Protein AF-A0A951DXD4-F1 (afdb_monomer)

pLDDT: mean 92.07, std 8.07, range [51.06, 98.62]

Foldseek 3Di:
DQCCVVVPDPDVVVLVVPAEEQECQCVVVVPPCSVVVSVVVVVCCCVPVVHHHYHPPPDDPVVVVVVVVVVVVLVPDDPVVQCVFPQDPLRAGKDDAQNDFDDPDPNDHGPGGDRDIDGDDDPDDDCPDPSNVD

Structure (mmCIF, N/CA/C/O backbone):
data_AF-A0A951DXD4-F1
#
_entry.id   AF-A0A951DXD4-F1
#
loop_
_atom_site.group_PDB
_atom_site.id
_atom_site.type_symbol
_atom_site.label_atom_id
_atom_site.label_alt_id
_atom_site.label_comp_id
_atom_site.label_asym_id
_atom_site.label_entity_id
_atom_site.label_seq_id
_atom_site.pdbx_PDB_ins_code
_atom_site.Cartn_x
_atom_site.Cartn_y
_atom_site.Cartn_z
_atom_site.occupancy
_atom_site.B_iso_or_equiv
_atom_site.auth_seq_id
_atom_site.auth_comp_id
_atom_site.auth_asym_id
_atom_site.auth_atom_id
_atom_site.pdbx_PDB_model_num
ATOM 1 N N . MET A 1 1 ? 7.142 29.774 8.915 1.00 51.06 1 MET A N 1
ATOM 2 C CA . MET A 1 1 ? 6.702 29.831 7.505 1.00 51.06 1 MET A CA 1
ATOM 3 C C . MET A 1 1 ? 6.194 28.445 7.141 1.00 51.06 1 MET A C 1
ATOM 5 O O . MET A 1 1 ? 6.900 27.490 7.434 1.00 51.06 1 MET A O 1
ATOM 9 N N . ASN A 1 2 ? 4.960 28.299 6.652 1.00 70.75 2 ASN A N 1
ATOM 10 C CA . ASN A 1 2 ? 4.394 26.980 6.352 1.00 70.75 2 ASN A CA 1
ATOM 11 C C . ASN A 1 2 ? 4.992 26.473 5.030 1.00 70.75 2 ASN A C 1
ATOM 13 O O . ASN A 1 2 ? 4.621 26.979 3.973 1.00 70.75 2 ASN A O 1
ATOM 17 N N . LEU A 1 3 ? 5.929 25.520 5.102 1.00 65.88 3 LEU A N 1
ATOM 18 C CA . LEU A 1 3 ? 6.625 24.955 3.939 1.00 65.88 3 LEU A CA 1
ATOM 19 C C . LEU A 1 3 ? 5.633 24.515 2.850 1.00 65.88 3 LEU A C 1
ATOM 21 O O . LEU A 1 3 ? 5.848 24.796 1.683 1.00 65.88 3 LEU A O 1
ATOM 25 N N . PHE A 1 4 ? 4.488 23.943 3.234 1.00 68.00 4 PHE A N 1
ATOM 26 C CA . PHE A 1 4 ? 3.458 23.485 2.297 1.00 68.00 4 PHE A CA 1
ATOM 27 C C . PHE A 1 4 ? 2.689 24.610 1.597 1.00 68.00 4 PHE A C 1
ATOM 29 O O . PHE A 1 4 ? 2.081 24.371 0.563 1.00 68.00 4 PHE A O 1
ATOM 36 N N . GLN A 1 5 ? 2.681 25.829 2.143 1.00 68.75 5 GLN A N 1
ATOM 37 C CA . GLN A 1 5 ? 2.093 26.985 1.456 1.00 68.75 5 GLN A CA 1
ATOM 38 C C . GLN A 1 5 ? 3.095 27.652 0.510 1.00 68.75 5 GLN A C 1
ATOM 40 O O . GLN A 1 5 ? 2.688 28.178 -0.520 1.00 68.75 5 GLN A O 1
ATOM 45 N N . ALA A 1 6 ? 4.386 27.641 0.855 1.00 74.94 6 ALA A N 1
ATOM 46 C CA . ALA A 1 6 ? 5.439 28.223 0.022 1.00 74.94 6 ALA A CA 1
ATOM 47 C C . ALA A 1 6 ? 5.835 27.295 -1.143 1.00 74.94 6 ALA A C 1
ATOM 49 O O . ALA A 1 6 ? 5.897 27.740 -2.287 1.00 74.94 6 ALA A O 1
ATOM 50 N N . GLU A 1 7 ? 6.008 26.007 -0.840 1.00 77.69 7 GLU A N 1
ATOM 51 C CA . GLU A 1 7 ? 6.483 24.942 -1.739 1.00 77.69 7 GLU A CA 1
ATOM 52 C C . GLU A 1 7 ? 5.363 23.977 -2.158 1.00 77.69 7 GLU A C 1
ATOM 54 O O . GLU A 1 7 ? 5.613 22.920 -2.734 1.00 77.69 7 GLU A O 1
ATOM 59 N N . GLY A 1 8 ? 4.110 24.302 -1.829 1.00 78.06 8 GLY A N 1
ATOM 60 C CA . GLY A 1 8 ? 2.963 23.504 -2.247 1.00 78.06 8 GLY A CA 1
ATOM 61 C C . GLY A 1 8 ? 2.879 23.409 -3.767 1.00 78.06 8 GLY A C 1
ATOM 62 O O . GLY A 1 8 ? 3.176 24.372 -4.478 1.00 78.06 8 GLY A O 1
ATOM 63 N N . VAL A 1 9 ? 2.436 22.254 -4.262 1.00 83.25 9 VAL A N 1
ATOM 64 C CA . VAL A 1 9 ? 2.186 22.036 -5.689 1.00 83.25 9 VAL A CA 1
ATOM 65 C C . VAL A 1 9 ? 1.177 23.075 -6.184 1.00 83.25 9 VAL A C 1
ATOM 67 O O . VAL A 1 9 ? 0.040 23.127 -5.714 1.00 83.25 9 VAL A O 1
ATOM 70 N N . LYS A 1 10 ? 1.613 23.935 -7.109 1.00 86.00 10 LYS A N 1
ATOM 71 C CA . LYS A 1 10 ? 0.780 25.000 -7.700 1.00 86.00 10 LYS A CA 1
ATOM 72 C C . LYS A 1 10 ? 0.002 24.514 -8.916 1.00 86.00 10 LYS A C 1
ATOM 74 O O . LYS A 1 10 ? -1.095 24.996 -9.171 1.00 86.00 10 LYS A O 1
ATOM 79 N N . ASP A 1 11 ? 0.579 23.556 -9.631 1.00 92.06 11 ASP A N 1
ATOM 80 C CA . ASP A 1 11 ? -0.007 22.904 -10.791 1.00 92.06 11 ASP A CA 1
ATOM 81 C C . ASP A 1 11 ? -0.024 21.394 -10.541 1.00 92.06 11 ASP A C 1
ATOM 83 O O . ASP A 1 11 ? 0.996 20.708 -10.636 1.00 92.06 11 ASP A O 1
ATOM 87 N N . TYR A 1 12 ? -1.191 20.896 -10.137 1.00 89.75 12 TYR A N 1
ATOM 88 C CA . TYR A 1 12 ? -1.379 19.485 -9.815 1.00 89.75 12 TYR A CA 1
ATOM 89 C C . TYR A 1 12 ? -1.338 18.592 -11.051 1.00 89.75 12 TYR A C 1
ATOM 91 O O . TYR A 1 12 ? -0.934 17.439 -10.933 1.00 89.75 12 TYR A O 1
ATOM 99 N N . GLU A 1 13 ? -1.729 19.101 -12.220 1.00 91.50 13 GLU A N 1
ATOM 100 C CA . GLU A 1 13 ? -1.722 18.325 -13.458 1.00 91.50 13 GLU A CA 1
ATOM 101 C C . GLU A 1 13 ? -0.283 18.121 -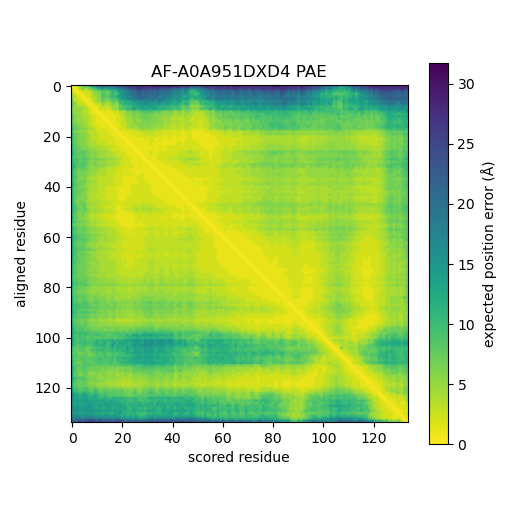13.932 1.00 91.50 13 GLU A C 1
ATOM 103 O O . GLU A 1 13 ? 0.138 16.986 -14.156 1.00 91.50 13 GLU A O 1
ATOM 108 N N . ALA A 1 14 ? 0.509 19.197 -13.961 1.00 90.25 14 ALA A N 1
ATOM 109 C CA . ALA A 1 14 ? 1.927 19.116 -14.292 1.00 90.25 14 ALA A CA 1
ATOM 110 C C . ALA A 1 14 ? 2.716 18.264 -13.285 1.00 90.25 14 ALA A C 1
ATOM 112 O O . ALA A 1 14 ? 3.656 17.572 -13.674 1.00 90.25 14 ALA A O 1
ATOM 113 N N . ALA A 1 15 ? 2.349 18.290 -12.000 1.00 88.12 15 ALA A N 1
ATOM 114 C CA . ALA A 1 15 ? 2.964 17.428 -10.992 1.00 88.12 15 ALA A CA 1
ATOM 115 C C . ALA A 1 15 ? 2.561 15.956 -11.164 1.00 88.12 15 ALA A C 1
ATOM 117 O O . ALA A 1 15 ? 3.416 15.077 -11.111 1.00 88.12 15 ALA A O 1
ATOM 118 N N . ALA A 1 16 ? 1.279 15.670 -11.409 1.00 88.00 16 ALA A N 1
ATOM 119 C CA . ALA A 1 16 ? 0.807 14.307 -11.642 1.00 88.00 16 ALA A CA 1
ATOM 120 C C . ALA A 1 16 ? 1.419 13.699 -12.913 1.00 88.00 16 ALA A C 1
ATOM 122 O O . ALA A 1 16 ? 1.776 12.524 -12.911 1.00 88.00 16 ALA A O 1
ATOM 123 N N . ALA A 1 17 ? 1.613 14.505 -13.962 1.00 91.19 17 ALA A N 1
ATOM 124 C CA . ALA A 1 17 ? 2.261 14.088 -15.204 1.00 91.19 17 ALA A CA 1
ATOM 125 C C . ALA A 1 17 ? 3.734 13.671 -15.026 1.00 91.19 17 ALA A C 1
ATOM 127 O O . ALA A 1 17 ? 4.279 12.988 -15.891 1.00 91.19 17 ALA A O 1
ATOM 128 N N . GLN A 1 18 ? 4.379 14.052 -13.917 1.00 90.81 18 GLN A N 1
ATOM 129 C CA . GLN A 1 18 ? 5.742 13.620 -13.588 1.00 90.81 18 GLN A CA 1
ATOM 130 C C . GLN A 1 18 ? 5.793 12.246 -12.913 1.00 90.81 18 GLN A C 1
ATOM 132 O O . GLN A 1 18 ? 6.879 11.688 -12.791 1.00 90.81 18 GLN A O 1
ATOM 137 N N . ILE A 1 19 ? 4.659 11.689 -12.469 1.00 95.12 19 ILE A N 1
ATOM 138 C CA . ILE A 1 19 ? 4.624 10.375 -11.820 1.00 95.12 19 ILE A CA 1
ATOM 139 C C . ILE A 1 19 ? 4.611 9.294 -12.909 1.00 95.12 19 ILE A C 1
ATOM 141 O O . ILE A 1 19 ? 3.606 9.147 -13.609 1.00 95.12 19 ILE A O 1
ATOM 145 N N . PRO A 1 20 ? 5.691 8.510 -13.069 1.00 96.19 20 PRO A N 1
ATOM 146 C CA . PRO A 1 20 ? 5.774 7.544 -14.150 1.00 96.19 20 PRO A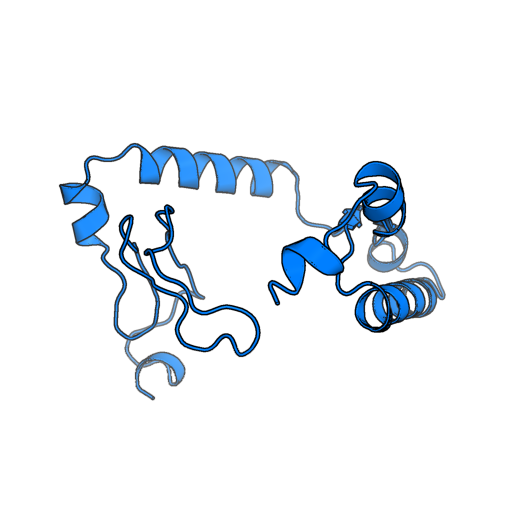 CA 1
ATOM 147 C C . PRO A 1 20 ? 4.811 6.374 -13.929 1.00 96.19 20 PRO A C 1
ATOM 149 O O . PRO A 1 20 ? 4.614 5.896 -12.809 1.00 96.19 20 PRO A O 1
ATOM 152 N N . VAL A 1 21 ? 4.256 5.872 -15.032 1.00 97.31 21 VAL A N 1
ATOM 153 C CA . VAL A 1 21 ? 3.603 4.561 -15.090 1.00 97.31 21 VAL A CA 1
ATOM 154 C C . VAL A 1 21 ? 4.633 3.563 -15.607 1.00 97.31 21 VAL A C 1
ATOM 156 O O . VAL A 1 21 ? 5.124 3.696 -16.726 1.00 97.31 21 VAL A O 1
ATOM 159 N N . ILE A 1 22 ? 4.981 2.575 -14.789 1.00 97.88 22 ILE A N 1
ATOM 160 C CA . ILE A 1 22 ? 6.000 1.572 -15.097 1.00 97.88 22 ILE A CA 1
ATOM 161 C C . ILE A 1 22 ? 5.307 0.266 -15.467 1.00 97.88 22 ILE A C 1
ATOM 163 O O . ILE A 1 22 ? 4.600 -0.319 -14.648 1.00 97.88 22 ILE A O 1
ATOM 167 N N . ASP A 1 23 ? 5.529 -0.201 -16.693 1.00 97.88 23 ASP A N 1
ATOM 168 C CA . ASP A 1 23 ? 5.031 -1.489 -17.168 1.00 97.88 23 ASP A CA 1
ATOM 169 C C . ASP A 1 23 ? 5.986 -2.626 -16.770 1.00 97.88 23 ASP A C 1
ATOM 171 O O . ASP A 1 23 ? 7.140 -2.688 -17.203 1.00 97.88 23 ASP A O 1
ATOM 175 N N . PHE A 1 24 ? 5.497 -3.537 -15.930 1.00 97.88 24 PHE A N 1
ATOM 176 C CA . PHE A 1 24 ? 6.220 -4.730 -15.490 1.00 97.88 24 PHE A CA 1
ATOM 177 C C . PHE A 1 24 ? 5.934 -5.963 -16.358 1.00 97.88 24 PHE A C 1
ATOM 179 O O . PHE A 1 24 ? 6.580 -6.998 -16.177 1.00 97.88 24 PHE A O 1
ATOM 186 N N . GLY A 1 25 ? 5.010 -5.870 -17.316 1.00 97.81 25 GLY A N 1
ATOM 187 C CA . GLY A 1 25 ? 4.594 -6.971 -18.184 1.00 97.81 25 GLY A CA 1
ATOM 188 C C . GLY A 1 25 ? 5.766 -7.663 -18.889 1.00 97.81 25 GLY A C 1
ATOM 189 O O . GLY A 1 25 ? 5.892 -8.883 -18.761 1.00 97.81 25 GLY A O 1
ATOM 190 N N . PRO A 1 26 ? 6.681 -6.926 -19.551 1.00 98.06 26 PRO A N 1
ATOM 191 C CA . PRO A 1 26 ? 7.863 -7.515 -20.186 1.00 98.06 26 PRO A CA 1
ATOM 192 C C . PRO A 1 26 ? 8.772 -8.297 -19.223 1.00 98.06 26 PRO A C 1
ATOM 194 O O . PRO A 1 26 ? 9.323 -9.333 -19.600 1.00 98.06 26 PRO A O 1
ATOM 197 N N . CYS A 1 27 ? 8.897 -7.854 -17.965 1.00 96.31 27 CYS A N 1
ATOM 198 C CA . CYS A 1 27 ? 9.66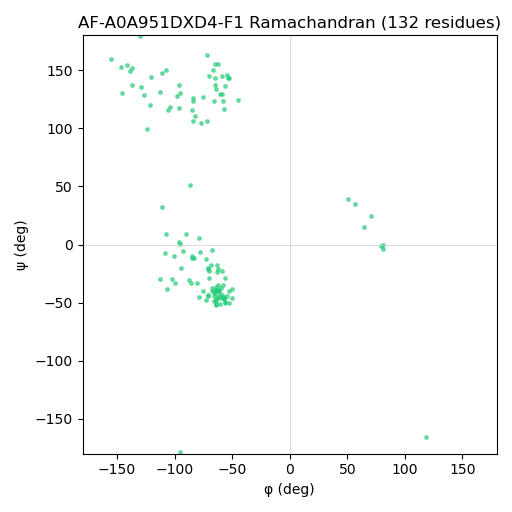4 -8.570 -16.940 1.00 96.31 27 CYS A CA 1
ATOM 199 C C . CYS A 1 27 ? 9.018 -9.915 -16.607 1.00 96.31 27 CYS A C 1
ATOM 201 O O . CYS A 1 27 ? 9.694 -10.942 -16.607 1.00 96.31 27 CYS A O 1
ATOM 203 N N . PHE A 1 28 ? 7.707 -9.917 -16.356 1.00 95.25 28 PHE A N 1
ATOM 204 C CA . PHE A 1 28 ? 6.964 -11.137 -16.037 1.00 95.25 28 PHE A CA 1
ATOM 205 C C . PHE A 1 28 ? 6.816 -12.081 -17.238 1.00 95.25 28 PHE A C 1
ATOM 207 O O . PHE A 1 28 ? 6.681 -13.287 -17.049 1.00 95.25 28 PHE A O 1
ATOM 214 N N . ALA A 1 29 ? 6.915 -11.561 -18.464 1.00 96.69 29 ALA A N 1
ATOM 215 C CA . ALA A 1 29 ? 6.994 -12.354 -19.690 1.00 96.69 29 ALA A CA 1
ATOM 216 C C . ALA A 1 29 ? 8.393 -12.952 -19.954 1.00 96.69 29 ALA A C 1
ATOM 218 O O . ALA A 1 29 ? 8.555 -13.731 -20.893 1.00 96.69 29 ALA A O 1
ATOM 219 N N . GLY A 1 30 ? 9.408 -12.603 -19.152 1.00 96.62 30 GLY A N 1
ATOM 220 C CA . GLY A 1 30 ? 10.778 -13.092 -19.321 1.00 96.62 30 GLY A CA 1
ATOM 221 C C . GLY A 1 30 ? 11.495 -12.522 -20.549 1.00 96.62 30 GLY A C 1
ATOM 222 O O . GLY A 1 30 ? 12.412 -13.156 -21.076 1.00 96.62 30 GLY A O 1
ATOM 223 N N . GLU A 1 31 ? 11.090 -11.346 -21.035 1.00 98.38 31 GLU A N 1
ATOM 224 C CA . GLU A 1 31 ? 11.732 -10.717 -22.187 1.00 98.38 31 GLU A CA 1
ATOM 225 C C . GLU A 1 31 ? 13.195 -10.358 -21.867 1.00 98.38 31 GLU A C 1
ATOM 227 O O . GLU A 1 31 ? 13.520 -9.772 -20.829 1.00 98.38 31 GLU A O 1
ATOM 232 N N . ARG A 1 32 ? 14.108 -10.693 -22.785 1.00 98.25 32 ARG A N 1
ATOM 233 C CA . ARG A 1 32 ? 15.541 -10.440 -22.609 1.00 98.25 32 ARG A CA 1
ATOM 234 C C . ARG A 1 32 ? 15.813 -8.946 -22.395 1.00 98.25 32 ARG A C 1
ATOM 236 O O . ARG A 1 32 ? 15.503 -8.108 -23.240 1.00 98.25 32 ARG A O 1
ATOM 243 N N . GLY A 1 33 ? 16.470 -8.626 -21.284 1.00 97.88 33 GLY A N 1
ATOM 244 C CA . GLY A 1 33 ? 16.840 -7.255 -20.938 1.00 97.88 33 GLY A CA 1
ATOM 245 C C . GLY A 1 33 ? 15.700 -6.416 -20.350 1.00 97.88 33 GLY A C 1
ATOM 246 O O . GLY A 1 33 ? 15.918 -5.239 -20.071 1.00 97.88 33 GLY A O 1
ATOM 247 N N . ALA A 1 34 ? 14.480 -6.955 -20.215 1.00 97.81 34 ALA A N 1
ATOM 248 C CA . ALA A 1 34 ? 13.357 -6.200 -19.662 1.00 97.81 34 ALA A CA 1
ATOM 249 C C . ALA A 1 34 ? 13.559 -5.883 -18.180 1.00 97.81 34 ALA A C 1
ATOM 251 O O . ALA A 1 34 ? 13.310 -4.753 -17.767 1.00 97.81 34 ALA A O 1
ATOM 252 N N . LEU A 1 35 ? 14.086 -6.841 -17.411 1.00 97.44 35 LEU A N 1
ATOM 253 C CA . LEU A 1 35 ? 14.362 -6.658 -15.989 1.00 97.44 35 LEU A CA 1
ATOM 254 C C . LEU A 1 35 ? 15.281 -5.456 -15.745 1.00 97.44 35 LEU A C 1
ATOM 256 O O . LEU A 1 35 ? 14.957 -4.594 -14.935 1.00 97.44 35 LEU A O 1
ATOM 260 N N . GLU A 1 36 ? 16.395 -5.367 -16.468 1.00 98.25 36 GLU A N 1
ATOM 261 C CA . GLU A 1 36 ? 17.375 -4.294 -16.317 1.00 98.25 36 GLU A CA 1
ATOM 262 C C . GLU A 1 36 ? 16.795 -2.933 -16.719 1.00 98.25 36 GLU A C 1
ATOM 264 O O . GLU A 1 36 ? 17.014 -1.941 -16.022 1.00 98.25 36 GLU A O 1
ATOM 269 N N . ARG A 1 37 ? 16.016 -2.877 -17.809 1.00 97.81 37 ARG A N 1
ATOM 270 C CA . ARG A 1 37 ? 15.349 -1.639 -18.247 1.00 97.81 37 ARG A CA 1
ATOM 271 C C . ARG A 1 37 ? 14.319 -1.164 -17.225 1.00 97.81 37 ARG A C 1
ATOM 273 O O . ARG A 1 37 ? 14.371 -0.009 -16.808 1.00 97.81 37 ARG A O 1
ATOM 280 N N . THR A 1 38 ? 13.416 -2.043 -16.792 1.00 97.94 38 THR A N 1
ATOM 281 C CA . THR A 1 38 ? 12.373 -1.709 -15.813 1.00 97.94 38 THR A CA 1
ATOM 282 C C . THR A 1 38 ? 12.977 -1.350 -14.458 1.00 97.94 38 THR A C 1
ATOM 284 O O . THR A 1 38 ? 12.532 -0.388 -13.839 1.00 97.94 38 THR A O 1
ATOM 287 N N . ALA A 1 39 ? 14.035 -2.042 -14.021 1.00 97.44 39 ALA A N 1
ATOM 288 C CA . ALA A 1 39 ? 14.765 -1.687 -12.805 1.00 97.44 39 ALA A CA 1
ATOM 289 C C . ALA A 1 39 ? 15.412 -0.295 -12.902 1.00 97.44 39 ALA A C 1
ATOM 291 O O . ALA A 1 39 ? 15.365 0.461 -11.934 1.00 97.44 39 ALA A O 1
ATOM 292 N N . GLY A 1 40 ? 15.968 0.070 -14.063 1.00 98.12 40 GLY A N 1
ATOM 293 C CA . GLY A 1 40 ? 16.508 1.409 -14.308 1.00 98.12 40 GLY A CA 1
ATOM 294 C C . GLY A 1 40 ? 15.452 2.508 -14.168 1.00 98.12 40 GLY A C 1
ATOM 295 O O . GLY A 1 40 ? 15.687 3.493 -13.472 1.00 98.12 40 GLY A O 1
ATOM 296 N N . ILE A 1 41 ? 14.270 2.304 -14.757 1.00 96.94 41 ILE A N 1
ATOM 297 C CA . ILE A 1 41 ? 13.142 3.246 -14.658 1.00 96.94 41 ILE A CA 1
ATOM 298 C C . ILE A 1 41 ? 12.620 3.322 -13.216 1.00 96.94 41 ILE A C 1
ATOM 300 O O . ILE A 1 41 ? 12.388 4.411 -12.699 1.00 96.94 41 ILE A O 1
ATOM 304 N N . ALA A 1 42 ? 12.465 2.181 -12.540 1.00 97.31 42 ALA A N 1
ATOM 305 C CA . ALA A 1 42 ? 12.008 2.142 -11.153 1.00 97.31 42 ALA A CA 1
ATOM 306 C C . ALA A 1 42 ? 12.992 2.839 -10.205 1.00 97.31 42 ALA A C 1
ATOM 308 O O . ALA A 1 42 ? 12.572 3.554 -9.298 1.00 97.31 42 ALA A O 1
ATOM 309 N N . ARG A 1 43 ? 14.302 2.674 -10.431 1.00 98.00 43 ARG A N 1
ATOM 310 C CA . ARG A 1 43 ? 15.343 3.385 -9.684 1.00 98.00 43 ARG A CA 1
ATOM 311 C C . ARG A 1 43 ? 15.216 4.895 -9.864 1.00 98.00 43 ARG A C 1
ATOM 313 O O . ARG A 1 43 ? 15.181 5.603 -8.865 1.00 98.00 43 ARG A O 1
ATOM 320 N N . ASP A 1 44 ? 15.131 5.366 -11.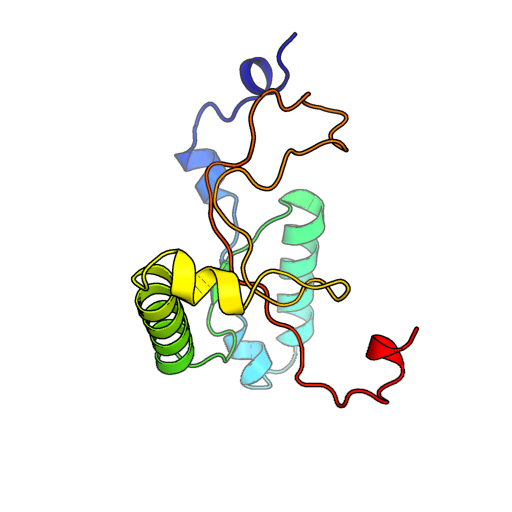106 1.00 97.50 44 ASP A N 1
ATOM 321 C CA . 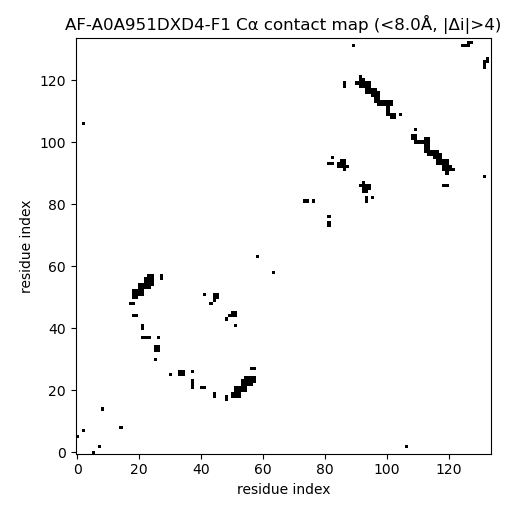ASP A 1 44 ? 14.982 6.792 -11.421 1.00 97.50 44 ASP A CA 1
ATOM 322 C C . ASP A 1 44 ? 13.735 7.389 -10.747 1.00 97.50 44 ASP A C 1
ATOM 324 O O . ASP A 1 44 ? 13.827 8.386 -10.029 1.00 97.50 44 ASP A O 1
ATOM 328 N N . ALA A 1 45 ? 12.595 6.696 -10.850 1.00 96.75 45 ALA A N 1
ATOM 329 C CA . ALA A 1 45 ? 11.357 7.089 -10.186 1.00 96.75 45 ALA A CA 1
ATOM 330 C C . ALA A 1 45 ? 11.521 7.183 -8.660 1.00 96.75 45 ALA A C 1
ATOM 332 O O . ALA A 1 45 ? 11.105 8.168 -8.057 1.00 96.75 45 ALA A O 1
ATOM 333 N N . CYS A 1 46 ? 12.151 6.195 -8.021 1.00 96.50 46 CYS A N 1
ATOM 334 C CA . CYS A 1 46 ? 12.376 6.196 -6.574 1.00 96.50 46 CYS A CA 1
ATOM 335 C C . CYS A 1 46 ? 13.360 7.282 -6.109 1.00 96.50 46 CYS A C 1
ATOM 337 O O . CYS A 1 46 ? 13.164 7.848 -5.035 1.00 96.50 46 CYS A O 1
ATOM 339 N N . GLU A 1 47 ? 14.411 7.569 -6.880 1.00 96.81 47 GLU A N 1
ATOM 340 C CA . GLU A 1 47 ? 15.453 8.536 -6.506 1.00 96.81 47 GLU A CA 1
ATOM 341 C C . GLU A 1 47 ? 15.041 9.990 -6.760 1.00 96.81 47 GLU A C 1
ATOM 343 O O . GLU A 1 47 ? 15.447 10.878 -6.009 1.00 96.81 47 GLU A O 1
ATOM 348 N N . HIS A 1 48 ? 14.246 10.239 -7.803 1.00 94.62 48 HIS A N 1
ATOM 349 C CA . HIS A 1 48 ? 13.956 11.597 -8.266 1.00 94.62 48 HIS A CA 1
ATOM 350 C C . HIS A 1 48 ? 12.501 12.028 -8.069 1.00 94.62 48 HIS A C 1
ATOM 352 O O . HIS A 1 48 ? 12.256 13.212 -7.847 1.00 94.62 48 HIS A O 1
ATOM 358 N N . VAL A 1 49 ? 11.544 11.096 -8.107 1.00 93.38 49 VAL A N 1
ATOM 359 C CA . VAL A 1 49 ? 10.106 11.396 -7.959 1.00 93.38 49 VAL A CA 1
ATOM 360 C C . VAL A 1 49 ? 9.573 10.946 -6.594 1.00 93.38 49 VAL A C 1
ATOM 362 O O . VAL A 1 49 ? 8.754 11.627 -5.982 1.00 93.38 49 VAL A O 1
ATOM 365 N N . GLY A 1 50 ? 10.033 9.795 -6.100 1.00 92.69 50 GLY A N 1
ATOM 366 C CA . GLY A 1 50 ? 9.573 9.147 -4.869 1.00 92.69 50 GLY A CA 1
ATOM 367 C C . GLY A 1 50 ? 8.282 8.330 -5.017 1.00 92.69 50 GLY A C 1
ATOM 368 O O . GLY A 1 50 ? 7.867 7.683 -4.057 1.00 92.69 50 GLY A O 1
ATOM 369 N N . PHE A 1 51 ? 7.654 8.333 -6.199 1.00 94.44 51 PHE A N 1
ATOM 370 C CA . PHE A 1 51 ? 6.398 7.633 -6.489 1.00 94.44 51 PHE A CA 1
ATOM 371 C C . PHE A 1 51 ? 6.361 7.126 -7.936 1.00 94.44 51 PHE A C 1
ATOM 373 O O . PHE A 1 51 ? 6.963 7.724 -8.824 1.00 94.44 51 PHE A O 1
ATOM 380 N N . PHE A 1 52 ? 5.604 6.053 -8.178 1.00 97.00 52 PHE A N 1
ATOM 381 C CA . PHE A 1 52 ? 5.249 5.557 -9.511 1.00 97.00 52 PHE A CA 1
ATOM 382 C C . PHE A 1 52 ? 3.939 4.756 -9.456 1.00 97.00 52 PHE A C 1
ATOM 384 O O . PHE A 1 52 ? 3.554 4.253 -8.399 1.00 97.00 52 PHE A O 1
ATOM 391 N N . TYR A 1 53 ? 3.277 4.599 -10.602 1.00 96.88 53 TYR A N 1
ATOM 392 C CA . TYR A 1 53 ? 2.206 3.618 -10.792 1.00 96.88 53 TYR A CA 1
ATOM 393 C C . TYR A 1 53 ? 2.777 2.358 -11.438 1.00 96.88 53 TYR A C 1
ATOM 395 O O . TYR A 1 53 ? 3.566 2.446 -12.375 1.00 96.88 53 TYR A O 1
ATOM 403 N N . ALA A 1 54 ? 2.375 1.183 -10.962 1.00 96.94 54 ALA A N 1
ATOM 404 C CA . ALA A 1 54 ? 2.768 -0.088 -11.559 1.00 96.94 54 ALA A CA 1
ATOM 405 C C . ALA A 1 54 ? 1.658 -0.598 -12.483 1.00 96.94 54 ALA A C 1
ATOM 407 O O . ALA A 1 54 ? 0.510 -0.725 -12.065 1.00 96.94 54 ALA A O 1
ATOM 408 N N . LEU A 1 55 ? 2.011 -0.926 -13.721 1.00 97.38 55 LEU A N 1
ATOM 409 C CA . LEU A 1 55 ? 1.142 -1.557 -14.709 1.00 97.38 55 LEU A CA 1
ATOM 410 C C . LEU A 1 55 ? 1.620 -2.992 -14.965 1.00 97.38 55 LEU A C 1
ATOM 412 O O . LEU A 1 55 ? 2.815 -3.272 -14.882 1.00 97.38 55 LEU A O 1
ATOM 416 N N . ASN A 1 56 ? 0.688 -3.906 -15.259 1.00 97.38 56 ASN A N 1
ATOM 417 C CA . ASN A 1 56 ? 0.974 -5.321 -15.544 1.00 97.38 56 ASN A CA 1
ATOM 418 C C . ASN A 1 56 ? 1.865 -5.989 -14.477 1.00 97.38 56 ASN A C 1
ATOM 420 O O . ASN A 1 56 ? 2.743 -6.794 -14.778 1.00 97.38 56 ASN A O 1
ATOM 424 N N . HIS A 1 57 ? 1.629 -5.657 -13.207 1.00 95.94 57 HIS A N 1
ATOM 425 C CA . HIS A 1 57 ? 2.424 -6.118 -12.065 1.00 95.94 57 HIS A CA 1
ATOM 426 C C . HIS A 1 57 ? 2.103 -7.554 -11.606 1.00 95.94 57 HIS A C 1
ATOM 428 O O . HIS A 1 57 ? 2.606 -8.007 -10.580 1.00 95.94 57 HIS A O 1
ATOM 434 N N . GLY A 1 58 ? 1.238 -8.265 -12.333 1.00 95.38 58 GLY A N 1
ATOM 435 C CA . GLY A 1 58 ? 0.933 -9.678 -12.101 1.00 95.38 58 GLY A CA 1
ATOM 436 C C . GLY A 1 58 ? -0.073 -9.976 -10.984 1.00 95.38 58 GLY A C 1
ATOM 437 O O . GLY A 1 58 ? -0.388 -11.145 -10.774 1.00 95.38 58 GLY A O 1
ATOM 438 N N . VAL A 1 59 ? -0.616 -8.971 -10.285 1.00 96.31 59 VAL A N 1
ATOM 439 C CA . VAL A 1 59 ? -1.738 -9.200 -9.354 1.00 96.31 59 VAL A CA 1
ATOM 440 C C . VAL A 1 59 ? -3.044 -9.179 -10.156 1.00 96.31 59 VAL A C 1
ATOM 442 O O . VAL A 1 59 ? -3.312 -8.179 -10.818 1.00 96.31 59 VAL A O 1
ATOM 445 N N . PRO A 1 60 ? -3.863 -10.243 -10.107 1.00 96.81 60 PRO A N 1
ATOM 446 C CA . PRO A 1 60 ? -5.130 -10.285 -10.835 1.00 96.81 60 PRO A CA 1
ATOM 447 C C . PRO A 1 60 ? -6.142 -9.242 -10.337 1.00 96.81 60 PRO A C 1
ATOM 449 O O . PRO A 1 60 ? -6.273 -9.039 -9.127 1.00 96.81 60 PRO A O 1
ATOM 452 N N . GLU A 1 61 ? -6.919 -8.655 -11.251 1.00 96.25 61 GLU A N 1
ATOM 453 C CA . GLU A 1 61 ? -7.945 -7.640 -10.946 1.00 96.25 61 GLU A CA 1
ATOM 454 C C . GLU A 1 61 ? -8.954 -8.137 -9.897 1.00 96.25 61 GLU A C 1
ATOM 456 O O . GLU A 1 61 ? -9.221 -7.472 -8.900 1.00 96.25 61 GLU A O 1
ATOM 461 N N . GLU A 1 62 ? -9.418 -9.380 -10.033 1.00 98.19 62 GLU A N 1
ATOM 462 C CA . GLU A 1 62 ? -10.331 -10.038 -9.088 1.00 98.19 62 GLU A CA 1
ATOM 463 C C . GLU A 1 62 ? -9.806 -10.074 -7.637 1.00 98.19 62 GLU A C 1
ATOM 465 O O . GLU A 1 62 ? -10.585 -10.063 -6.678 1.00 98.19 62 GLU A O 1
ATOM 470 N N . ARG A 1 63 ? -8.478 -10.096 -7.439 1.00 97.94 63 ARG A N 1
ATOM 471 C CA . ARG A 1 63 ? -7.860 -10.038 -6.106 1.00 97.94 63 ARG A CA 1
ATOM 472 C C . ARG A 1 63 ? -7.925 -8.630 -5.535 1.00 97.94 63 ARG A C 1
ATOM 474 O O . ARG A 1 63 ? -8.214 -8.483 -4.346 1.00 97.94 63 ARG A O 1
ATOM 481 N N . ILE A 1 64 ? -7.698 -7.619 -6.370 1.00 97.31 64 ILE A N 1
ATOM 482 C CA . ILE A 1 64 ? -7.812 -6.206 -6.001 1.00 97.31 64 ILE A CA 1
ATOM 483 C C . ILE A 1 64 ? -9.268 -5.899 -5.632 1.00 97.31 64 ILE A C 1
ATOM 485 O O . ILE A 1 64 ? -9.546 -5.437 -4.521 1.00 97.31 64 ILE A O 1
ATOM 489 N N . GLU A 1 65 ? -10.215 -6.249 -6.502 1.00 98.31 65 GLU A N 1
ATOM 490 C CA . GLU A 1 65 ? -11.649 -6.075 -6.261 1.00 98.31 65 GLU A CA 1
ATOM 491 C C . GLU A 1 65 ? -12.112 -6.801 -4.993 1.00 98.31 65 GLU A C 1
ATOM 493 O O . GLU A 1 65 ? -12.833 -6.229 -4.166 1.00 98.31 65 GLU A O 1
ATOM 498 N N . GLY A 1 66 ? -11.659 -8.044 -4.800 1.00 98.56 66 GLY A N 1
ATOM 499 C CA . GLY A 1 66 ? -11.951 -8.844 -3.615 1.00 98.56 66 GLY A CA 1
ATOM 500 C C . GLY A 1 66 ? -11.459 -8.192 -2.320 1.00 98.56 66 GLY A C 1
ATOM 501 O O . GLY A 1 66 ? -12.208 -8.154 -1.336 1.00 98.56 66 GLY A O 1
ATOM 502 N N . ALA A 1 67 ? -10.247 -7.629 -2.320 1.00 97.50 67 ALA A N 1
ATOM 503 C CA . ALA A 1 67 ? -9.684 -6.916 -1.174 1.00 97.50 67 ALA A CA 1
ATOM 504 C C . ALA A 1 67 ? -10.495 -5.654 -0.835 1.00 97.50 67 ALA A C 1
ATOM 506 O O . ALA A 1 67 ? -10.891 -5.460 0.319 1.00 97.50 67 ALA A O 1
ATOM 507 N N . PHE A 1 68 ? -10.840 -4.840 -1.837 1.00 98.25 68 PHE A N 1
ATOM 508 C CA . PHE A 1 68 ? -11.699 -3.669 -1.642 1.00 98.25 68 PHE A CA 1
ATOM 509 C C . PHE A 1 68 ? -13.104 -4.049 -1.155 1.00 98.25 68 PHE A C 1
ATOM 511 O O . PHE A 1 68 ? -13.666 -3.380 -0.284 1.00 98.25 68 PHE A O 1
ATOM 518 N N . ALA A 1 69 ? -13.683 -5.133 -1.676 1.00 98.62 69 ALA A N 1
ATOM 519 C CA . ALA A 1 69 ? -14.980 -5.623 -1.225 1.00 98.62 69 ALA A CA 1
ATOM 520 C C . ALA A 1 69 ? -14.930 -6.105 0.233 1.00 98.62 69 ALA A C 1
ATOM 522 O O . ALA A 1 69 ? -15.843 -5.809 1.004 1.00 98.62 69 ALA A O 1
ATOM 523 N N . ALA A 1 70 ? -13.869 -6.813 0.630 1.00 98.06 70 ALA A N 1
ATOM 524 C CA . ALA A 1 70 ? -13.659 -7.243 2.011 1.00 98.06 70 ALA A CA 1
ATOM 525 C C . ALA A 1 70 ? -13.495 -6.052 2.965 1.00 98.06 70 ALA A C 1
ATOM 527 O O . ALA A 1 70 ? -14.169 -6.012 3.994 1.00 98.06 70 ALA A O 1
ATOM 528 N N . SER A 1 71 ? -12.689 -5.056 2.584 1.00 97.88 71 SER A N 1
ATOM 529 C CA . SER A 1 71 ? -12.524 -3.807 3.335 1.00 97.88 71 SER A CA 1
ATOM 530 C C . SER A 1 71 ? -13.869 -3.101 3.548 1.00 97.88 71 SER A C 1
ATOM 532 O O . SER A 1 71 ? -14.248 -2.832 4.689 1.00 97.88 71 SER A O 1
ATOM 534 N N . ARG A 1 72 ? -14.663 -2.904 2.482 1.00 98.38 72 ARG A N 1
ATOM 535 C CA . ARG A 1 72 ? -16.006 -2.301 2.584 1.00 98.38 72 ARG A CA 1
ATOM 536 C C . ARG A 1 72 ? -16.925 -3.072 3.530 1.00 98.38 72 ARG A C 1
ATOM 538 O O . ARG A 1 72 ? -17.583 -2.457 4.365 1.00 98.38 72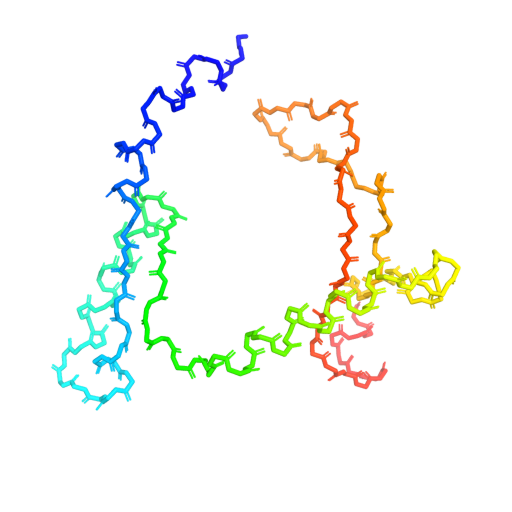 ARG A O 1
ATOM 545 N N . ARG A 1 73 ? -16.967 -4.407 3.421 1.00 98.50 73 ARG A N 1
ATOM 546 C CA . ARG A 1 73 ? -17.791 -5.249 4.305 1.00 98.50 73 ARG A CA 1
ATOM 547 C C . ARG A 1 73 ? -17.379 -5.111 5.766 1.00 98.50 73 ARG A C 1
ATOM 549 O O . ARG A 1 73 ? -18.249 -4.977 6.617 1.00 98.50 73 ARG A O 1
ATOM 556 N N . PHE A 1 74 ? -16.078 -5.131 6.051 1.00 98.31 74 PHE A N 1
ATOM 557 C CA . PHE A 1 74 ? -15.572 -4.989 7.411 1.00 98.31 74 PHE A CA 1
ATOM 558 C C . PHE A 1 74 ? -15.910 -3.615 8.000 1.00 98.31 74 PHE A C 1
ATOM 560 O O . PHE A 1 74 ? -16.460 -3.533 9.095 1.00 98.31 74 PHE A O 1
ATOM 567 N N . HIS A 1 75 ? -15.643 -2.528 7.271 1.00 97.88 75 HIS A N 1
ATOM 568 C CA . HIS A 1 75 ? -15.863 -1.178 7.796 1.00 97.88 75 HIS A CA 1
ATOM 569 C C . HIS A 1 75 ? -17.347 -0.808 7.942 1.00 97.88 75 HIS A C 1
ATOM 571 O O . HIS A 1 75 ? -17.668 0.043 8.774 1.00 97.88 75 HIS A O 1
ATOM 577 N N . ALA A 1 76 ? -18.243 -1.497 7.224 1.00 98.25 76 ALA A N 1
ATOM 578 C CA . ALA A 1 76 ? -19.693 -1.401 7.400 1.00 98.25 76 ALA A CA 1
ATOM 579 C C . ALA A 1 76 ? -20.216 -2.070 8.689 1.00 98.25 76 ALA A C 1
ATOM 581 O O . ALA A 1 76 ? -21.373 -1.858 9.054 1.00 98.25 76 ALA A O 1
ATOM 582 N N . LEU A 1 77 ? -19.399 -2.870 9.388 1.00 98.50 77 LEU A N 1
ATOM 583 C CA . LEU A 1 77 ? -19.793 -3.474 10.660 1.00 98.50 77 LEU A CA 1
ATOM 584 C C . LEU A 1 77 ? -19.982 -2.406 11.755 1.00 98.50 77 LEU A C 1
ATOM 586 O O . LEU A 1 77 ? -19.267 -1.394 11.773 1.00 98.50 77 LEU A O 1
ATOM 590 N N . PRO A 1 78 ? -20.882 -2.643 12.732 1.00 98.31 78 PRO A N 1
ATOM 591 C CA . PRO A 1 78 ? -20.996 -1.795 13.912 1.00 98.31 78 PRO A CA 1
ATOM 592 C C . PRO A 1 78 ? -19.655 -1.655 14.636 1.00 98.31 78 PRO A C 1
ATOM 594 O O . PRO A 1 78 ? -18.875 -2.605 14.717 1.00 98.31 78 PRO A O 1
ATOM 597 N N . LEU A 1 79 ? -19.404 -0.486 15.232 1.00 97.19 79 LEU A N 1
ATOM 598 C CA . LEU A 1 79 ? -18.138 -0.205 15.916 1.00 97.19 79 LEU A CA 1
ATOM 599 C C . LEU A 1 79 ? -17.780 -1.270 16.967 1.00 97.19 79 LEU A C 1
ATOM 601 O O . LEU A 1 79 ? -16.622 -1.664 17.053 1.00 97.19 79 LEU A O 1
ATOM 605 N N . GLY A 1 80 ? -18.766 -1.762 17.724 1.00 98.06 80 GLY A N 1
ATOM 606 C CA . GLY A 1 80 ? -18.553 -2.812 18.722 1.00 98.06 80 GLY A CA 1
ATOM 607 C C . GLY A 1 80 ? -17.996 -4.109 18.129 1.00 98.06 80 GLY A C 1
ATOM 608 O O . GLY A 1 80 ? -17.125 -4.718 18.738 1.00 98.06 80 GLY A O 1
ATOM 609 N N . GLU A 1 81 ? -18.425 -4.491 16.923 1.00 98.44 81 GLU A N 1
ATOM 610 C CA . GLU A 1 81 ? -17.902 -5.670 16.223 1.00 98.44 81 GLU A CA 1
ATOM 611 C C . GLU A 1 81 ? -16.472 -5.436 15.735 1.00 98.44 81 GLU A C 1
ATOM 613 O O . GLU A 1 81 ? -15.604 -6.278 15.951 1.00 98.44 81 GLU A O 1
ATOM 618 N N . LYS A 1 82 ? -16.188 -4.258 15.162 1.00 98.06 82 LYS A N 1
ATOM 619 C CA . LYS A 1 82 ? -14.828 -3.898 14.723 1.00 98.06 82 LYS A CA 1
ATOM 620 C C . LYS A 1 82 ? -13.842 -3.871 15.897 1.00 98.06 82 LYS A C 1
ATOM 622 O O . LYS A 1 82 ? -12.714 -4.343 15.774 1.00 98.06 82 LYS A O 1
ATOM 627 N N . LEU A 1 83 ? -14.278 -3.378 17.059 1.00 97.62 83 LEU A N 1
ATOM 628 C CA . LEU A 1 83 ? -13.464 -3.296 18.277 1.00 97.62 83 LEU A CA 1
ATOM 629 C C . LEU A 1 83 ? -13.126 -4.655 18.905 1.00 97.62 83 LEU A C 1
ATOM 631 O O . LEU A 1 83 ? -12.159 -4.719 19.662 1.00 97.62 83 LEU A O 1
ATOM 635 N N . LYS A 1 84 ? -13.841 -5.740 18.575 1.00 97.75 84 LYS A N 1
ATOM 636 C CA . LYS A 1 84 ? -13.435 -7.101 18.984 1.00 97.75 84 LYS A CA 1
ATOM 637 C C . LYS A 1 84 ? -12.093 -7.513 18.383 1.00 97.75 84 LYS A C 1
ATOM 639 O O . LYS A 1 84 ? -11.417 -8.370 18.935 1.00 97.75 84 LYS A O 1
ATOM 644 N N . LEU A 1 85 ? -11.714 -6.889 17.270 1.00 96.56 85 LEU A N 1
ATOM 645 C CA . LEU A 1 85 ? -10.463 -7.121 16.560 1.00 96.56 85 LEU A CA 1
ATOM 646 C C . LEU A 1 85 ? -9.530 -5.914 16.680 1.00 96.56 85 LEU A C 1
ATOM 648 O O . LEU A 1 85 ? -8.829 -5.604 15.726 1.00 96.56 85 LEU A O 1
ATOM 652 N N . LYS A 1 86 ? -9.560 -5.179 17.801 1.00 96.69 86 LYS A N 1
ATOM 653 C CA . LYS A 1 86 ? -8.715 -3.994 18.015 1.00 96.69 86 LYS A CA 1
ATOM 654 C C . LYS A 1 86 ? -7.232 -4.323 17.795 1.00 96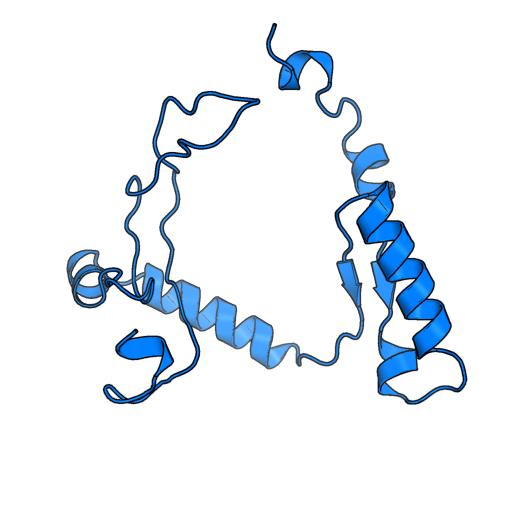.69 86 LYS A C 1
ATOM 656 O O . LYS A 1 86 ? -6.782 -5.399 18.170 1.00 96.69 86 LYS A O 1
ATOM 661 N N . LEU A 1 87 ? -6.506 -3.363 17.217 1.00 95.31 87 LEU A N 1
ATOM 662 C CA . LEU A 1 87 ? -5.063 -3.424 16.993 1.00 95.31 87 LEU A CA 1
ATOM 663 C C . LEU A 1 87 ? -4.329 -3.938 18.243 1.00 95.31 87 LEU A C 1
ATOM 665 O O . LEU A 1 87 ? -4.495 -3.371 19.328 1.00 95.31 87 LEU A O 1
ATOM 669 N N . ASN A 1 88 ? -3.551 -5.003 18.072 1.00 90.94 88 ASN A N 1
ATOM 670 C CA . ASN A 1 88 ? -2.759 -5.631 19.126 1.00 90.94 88 ASN A CA 1
ATOM 671 C C . ASN A 1 88 ? -1.305 -5.114 19.145 1.00 90.94 88 ASN A C 1
ATOM 673 O O . ASN A 1 88 ? -0.918 -4.259 18.346 1.00 90.94 88 ASN A O 1
ATOM 677 N N . GLU A 1 89 ? -0.492 -5.645 20.057 1.00 88.81 89 GLU A N 1
ATOM 678 C CA . GLU A 1 89 ? 0.936 -5.339 20.227 1.00 88.81 89 GLU A CA 1
ATOM 679 C C . GLU A 1 89 ? 1.789 -5.623 18.981 1.00 88.81 89 GLU A C 1
ATOM 681 O O . GLU A 1 89 ? 2.818 -4.983 18.780 1.00 88.81 89 GLU A O 1
ATOM 686 N N . ASN A 1 90 ? 1.313 -6.504 18.099 1.00 87.06 90 ASN A N 1
ATOM 687 C CA . ASN A 1 90 ? 1.966 -6.871 16.844 1.00 87.06 90 ASN A CA 1
ATOM 688 C C . ASN A 1 90 ? 1.547 -5.976 15.661 1.00 87.06 90 ASN A C 1
ATOM 690 O O . ASN A 1 90 ? 1.865 -6.280 14.513 1.00 87.06 90 ASN A O 1
ATOM 694 N N . ASN A 1 91 ? 0.818 -4.881 15.916 1.00 90.38 91 ASN A N 1
ATOM 695 C CA . ASN A 1 91 ? 0.222 -4.008 14.899 1.00 90.38 91 ASN A CA 1
ATOM 696 C C . ASN A 1 91 ? -0.719 -4.744 13.928 1.00 90.38 91 ASN A C 1
ATOM 698 O O . ASN A 1 91 ? -0.806 -4.394 12.751 1.00 90.38 91 ASN A O 1
ATOM 702 N N . ILE A 1 92 ? -1.452 -5.746 14.416 1.00 92.69 92 ILE A N 1
ATOM 703 C CA . ILE A 1 92 ? -2.466 -6.478 13.647 1.00 92.69 92 ILE A CA 1
ATOM 704 C C . ILE A 1 92 ? -3.847 -6.164 14.224 1.00 92.69 92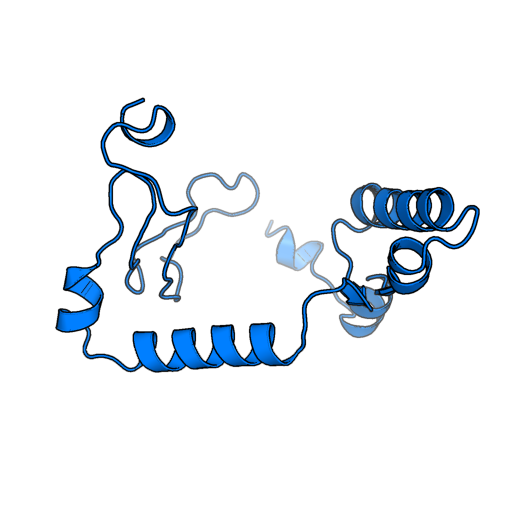 ILE A C 1
ATOM 706 O O . ILE A 1 92 ? -4.050 -6.224 15.435 1.00 92.69 92 ILE A O 1
ATOM 710 N N . GLY A 1 93 ? -4.800 -5.819 13.356 1.00 96.00 93 GLY A N 1
ATOM 711 C CA . GLY A 1 93 ? -6.186 -5.537 13.727 1.00 96.00 93 GLY A CA 1
ATOM 712 C C . GLY A 1 93 ? -6.660 -4.114 13.427 1.00 96.00 93 GLY A C 1
ATOM 713 O O . GLY A 1 93 ? -6.068 -3.355 12.660 1.00 96.00 93 GLY A O 1
ATOM 714 N N . TYR A 1 94 ? -7.795 -3.767 14.017 1.00 98.06 94 TYR A N 1
ATOM 715 C CA . TYR A 1 94 ? -8.572 -2.566 13.768 1.00 98.06 94 TYR A CA 1
ATOM 716 C C . TYR A 1 94 ? -8.074 -1.359 14.570 1.00 98.06 94 TYR A C 1
ATOM 718 O O . TYR A 1 94 ? -8.020 -1.379 15.803 1.00 98.06 94 TYR A O 1
ATOM 726 N N . MET A 1 95 ? -7.802 -0.268 13.860 1.00 97.12 95 MET A N 1
ATOM 727 C CA . MET A 1 95 ? -7.527 1.052 14.411 1.00 97.12 95 MET A CA 1
ATOM 728 C C . MET A 1 95 ? -8.751 1.957 14.191 1.00 97.12 95 MET A C 1
ATOM 730 O O . MET A 1 95 ? -9.093 2.239 13.038 1.00 97.12 95 MET A O 1
ATOM 734 N N . PRO A 1 96 ? -9.422 2.423 15.262 1.00 96.50 96 PRO A N 1
ATOM 735 C CA . PRO A 1 96 ? -10.588 3.281 15.123 1.00 96.50 96 PRO A CA 1
ATOM 736 C C . PRO A 1 96 ? -10.211 4.688 14.657 1.00 96.50 96 PRO A C 1
ATOM 738 O O . PRO A 1 96 ? -9.065 5.126 14.784 1.00 96.50 96 PRO A O 1
ATOM 741 N N . ILE A 1 97 ? -11.213 5.419 14.170 1.00 95.88 97 ILE A N 1
ATOM 742 C CA . ILE A 1 97 ? -11.061 6.835 13.836 1.00 95.88 97 ILE A CA 1
ATOM 743 C C . ILE A 1 97 ? -10.480 7.625 15.014 1.00 95.88 97 ILE A C 1
ATOM 745 O O . ILE A 1 97 ? -10.801 7.359 16.174 1.00 95.88 97 ILE A O 1
ATOM 749 N N . ASN A 1 98 ? -9.634 8.610 14.711 1.00 94.06 98 ASN A N 1
ATOM 750 C CA . ASN A 1 98 ? -8.959 9.466 15.687 1.00 94.06 98 ASN A CA 1
ATOM 751 C C . ASN A 1 98 ? -7.964 8.763 16.625 1.00 94.06 98 ASN A C 1
ATOM 753 O O . ASN A 1 98 ? -7.552 9.356 17.621 1.00 94.06 98 ASN A O 1
ATOM 757 N N . ALA A 1 99 ? -7.545 7.532 16.321 1.00 90.81 99 ALA A N 1
ATOM 758 C CA . ALA A 1 99 ? -6.627 6.781 17.180 1.00 90.81 99 ALA A CA 1
ATOM 759 C C . ALA A 1 99 ? -5.135 7.084 16.957 1.00 90.81 99 ALA A C 1
ATOM 761 O O . ALA A 1 99 ? -4.311 6.643 17.753 1.00 90.81 99 ALA A O 1
ATOM 762 N N . SER A 1 100 ? -4.768 7.817 15.900 1.00 88.56 100 SER A N 1
ATOM 763 C CA . SER A 1 100 ? -3.367 8.098 15.556 1.00 88.56 100 SER A CA 1
ATOM 764 C C . SER A 1 100 ? -3.126 9.589 15.323 1.00 88.56 100 SER A C 1
ATOM 766 O O . SER A 1 100 ? -3.910 10.246 14.640 1.00 88.56 100 SER A O 1
ATOM 768 N N . VAL A 1 101 ? -2.035 10.119 15.882 1.00 89.00 101 VAL A N 1
ATOM 769 C CA . VAL A 1 101 ? -1.536 11.487 15.662 1.00 89.00 101 VAL A CA 1
ATOM 770 C C . VAL A 1 101 ? -0.078 11.385 15.227 1.00 89.00 101 VAL A C 1
ATOM 772 O O . VAL A 1 101 ? 0.727 10.739 15.897 1.00 89.00 101 VAL A O 1
ATOM 775 N N . GLN A 1 102 ? 0.289 12.040 14.125 1.00 82.31 102 GLN A N 1
ATOM 776 C CA . GLN A 1 102 ? 1.668 12.018 13.643 1.00 82.31 102 GLN A CA 1
ATOM 777 C C . GLN A 1 102 ? 2.584 12.849 14.556 1.00 82.31 102 GLN A C 1
ATOM 779 O O . GLN A 1 102 ? 2.553 14.077 14.536 1.00 82.31 102 GLN A O 1
ATOM 784 N N . GLY A 1 103 ? 3.414 12.174 15.354 1.00 83.44 103 GLY A N 1
ATOM 785 C CA . GLY A 1 103 ? 4.337 12.824 16.294 1.00 83.44 103 GLY A CA 1
ATOM 786 C C . GLY A 1 103 ? 5.761 13.047 15.771 1.00 83.44 103 GLY A C 1
ATOM 787 O O . GLY A 1 103 ? 6.469 13.894 16.301 1.00 83.44 103 GLY A O 1
ATOM 788 N N . ALA A 1 104 ? 6.186 12.307 14.742 1.00 85.25 104 ALA A N 1
ATOM 789 C CA . ALA A 1 104 ? 7.591 12.241 14.316 1.00 85.25 104 ALA A CA 1
ATOM 790 C C . ALA A 1 104 ? 7.973 13.208 13.177 1.00 85.25 104 ALA A C 1
ATOM 792 O O . ALA A 1 104 ? 9.111 13.198 12.714 1.00 85.25 104 ALA A O 1
ATOM 793 N N . SER A 1 105 ? 7.037 14.024 12.683 1.00 82.94 105 SER A N 1
ATOM 794 C CA . SER A 1 105 ? 7.310 14.919 11.555 1.00 82.94 105 SER A CA 1
ATOM 795 C C . SER A 1 105 ? 8.148 16.123 11.989 1.00 82.94 105 SER A C 1
ATOM 797 O O . SER A 1 105 ? 7.782 16.858 12.906 1.00 82.94 105 SER A O 1
ATOM 799 N N . THR A 1 106 ? 9.256 16.357 11.286 1.00 84.19 106 THR A N 1
ATOM 800 C CA . THR A 1 106 ? 10.102 17.554 11.433 1.00 84.19 106 THR A CA 1
ATOM 801 C C . THR A 1 106 ? 9.595 18.738 10.604 1.00 84.19 106 THR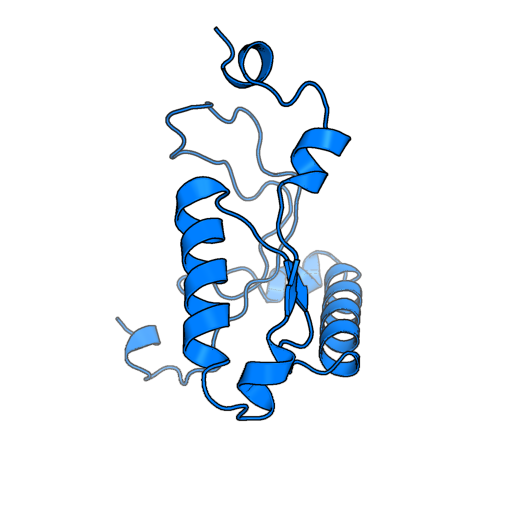 A C 1
ATOM 803 O O . THR A 1 106 ? 10.052 19.863 10.791 1.00 84.19 106 THR A O 1
ATOM 806 N N . VAL A 1 107 ? 8.639 18.496 9.701 1.00 80.31 107 VAL A N 1
ATOM 807 C CA . VAL A 1 107 ? 8.127 19.481 8.735 1.00 80.31 107 VAL A CA 1
ATOM 808 C C . VAL A 1 107 ? 6.800 20.090 9.195 1.00 80.31 107 VAL A C 1
ATOM 810 O O . VAL A 1 107 ? 6.528 21.264 8.944 1.00 80.31 107 VAL A O 1
ATOM 813 N N . HIS A 1 108 ? 5.964 19.316 9.890 1.00 81.50 108 HIS A N 1
ATOM 814 C CA . HIS A 1 108 ? 4.667 19.775 10.380 1.00 81.50 108 HIS A CA 1
ATOM 815 C C . HIS A 1 108 ? 4.305 19.140 11.718 1.00 81.50 108 HIS A C 1
ATOM 817 O O . HIS A 1 108 ? 4.308 17.923 11.866 1.00 81.50 108 HIS A O 1
ATOM 823 N N . LYS A 1 109 ? 3.899 19.974 12.677 1.00 85.94 109 LYS A N 1
ATOM 824 C CA . LYS A 1 109 ? 3.341 19.507 13.944 1.00 85.94 109 LYS A CA 1
ATOM 825 C C . LYS A 1 109 ? 1.852 19.214 13.769 1.00 85.94 109 LYS A C 1
ATOM 827 O O . LYS A 1 109 ? 1.053 20.150 13.710 1.00 85.94 109 LYS A O 1
ATOM 832 N N . ALA A 1 110 ? 1.485 17.934 13.732 1.00 85.25 110 ALA A N 1
ATOM 833 C CA . ALA A 1 110 ? 0.085 17.531 13.688 1.00 85.25 110 ALA A CA 1
ATOM 834 C C . ALA A 1 110 ? -0.655 18.037 14.937 1.00 85.25 110 ALA A C 1
ATOM 836 O O . ALA A 1 110 ? -0.212 17.849 16.070 1.00 85.25 110 ALA A O 1
ATOM 837 N N . THR A 1 111 ? -1.789 18.702 14.725 1.00 88.81 111 THR A N 1
ATOM 838 C CA . THR A 1 111 ? -2.621 19.270 15.804 1.00 88.81 111 THR A CA 1
ATOM 839 C C . THR A 1 111 ? -3.927 18.513 16.013 1.00 88.81 111 THR A C 1
ATOM 841 O O . THR A 1 111 ? -4.662 18.796 16.957 1.00 88.81 111 THR A O 1
ATOM 844 N N . ARG A 1 112 ? -4.231 17.555 15.133 1.00 89.81 112 ARG A N 1
ATOM 845 C CA . ARG A 1 112 ? -5.441 16.735 15.164 1.00 89.81 112 ARG A CA 1
ATOM 846 C C . ARG A 1 112 ? -5.092 15.285 14.824 1.00 89.81 112 ARG A C 1
ATOM 848 O O . ARG A 1 112 ? -4.158 15.072 14.049 1.00 89.81 112 ARG A O 1
ATOM 855 N N . PRO A 1 113 ? -5.833 14.308 15.367 1.00 91.50 113 PRO A N 1
ATOM 856 C CA . PRO A 1 113 ? -5.731 12.922 14.936 1.00 91.50 113 PRO A CA 1
ATOM 857 C C . PRO A 1 113 ? -6.127 12.716 13.473 1.00 91.50 113 PRO A C 1
ATOM 859 O O . PRO A 1 113 ? -6.939 13.466 12.918 1.00 91.50 113 PRO A O 1
ATOM 862 N N . ASN A 1 114 ? -5.594 11.649 12.882 1.00 91.06 114 ASN A N 1
ATOM 863 C CA . ASN A 1 114 ? -5.956 11.188 11.551 1.00 91.06 114 ASN A CA 1
ATOM 864 C C . ASN A 1 114 ? -7.457 10.867 11.494 1.00 91.06 114 ASN A C 1
ATOM 866 O O . ASN A 1 114 ? -7.989 10.126 12.324 1.00 91.06 114 ASN A O 1
ATOM 870 N N . GLN A 1 115 ? -8.128 11.415 10.480 1.00 94.44 115 GLN A N 1
ATOM 871 C CA . GLN A 1 115 ? -9.546 11.172 10.197 1.00 94.44 115 GLN A CA 1
ATOM 872 C C . GLN A 1 115 ? -9.717 9.919 9.328 1.00 94.44 115 GLN A C 1
ATOM 874 O O . GLN A 1 115 ? -10.343 9.961 8.273 1.00 94.44 115 GLN A O 1
ATOM 879 N N . ASN A 1 116 ? -9.106 8.812 9.739 1.00 94.31 116 ASN A N 1
ATOM 880 C CA . ASN A 1 116 ? -9.263 7.518 9.093 1.00 94.31 116 ASN A CA 1
ATOM 881 C C . ASN A 1 116 ? -9.431 6.416 10.135 1.00 94.31 116 ASN A C 1
ATOM 883 O O . ASN A 1 116 ? -8.958 6.521 11.263 1.00 94.31 116 ASN A O 1
ATOM 887 N N . GLU A 1 117 ? -10.127 5.363 9.739 1.00 96.62 117 GLU A N 1
ATOM 888 C CA . GLU A 1 117 ? -10.056 4.065 10.391 1.00 96.62 117 GLU A CA 1
ATOM 889 C C . GLU A 1 117 ? -9.281 3.115 9.473 1.00 96.62 117 GLU A C 1
ATOM 891 O O . GLU A 1 117 ? -9.313 3.272 8.251 1.00 96.62 117 GLU A O 1
ATOM 896 N N . SER A 1 118 ? -8.590 2.137 10.053 1.00 96.62 118 SER A N 1
ATOM 897 C CA . SER A 1 118 ? -7.769 1.190 9.293 1.00 96.62 118 SER A CA 1
ATOM 898 C C . SER A 1 118 ? -7.883 -0.208 9.878 1.00 96.62 118 SER A C 1
ATOM 900 O O . SER A 1 118 ? -8.136 -0.374 11.070 1.00 96.62 118 SER A O 1
ATOM 902 N N . PHE A 1 119 ? -7.647 -1.222 9.052 1.00 97.06 119 PHE A N 1
ATOM 903 C CA . PHE A 1 119 ? -7.425 -2.586 9.511 1.00 97.06 119 PHE A CA 1
ATOM 904 C C . PHE A 1 119 ? -6.058 -3.053 9.021 1.00 97.06 119 PHE A C 1
ATOM 906 O O . PHE A 1 119 ? -5.803 -3.068 7.817 1.00 97.06 119 PHE A O 1
ATOM 913 N N . PHE A 1 120 ? -5.177 -3.399 9.952 1.00 95.44 120 PHE A N 1
ATOM 914 C CA . PHE A 1 120 ? -3.819 -3.832 9.662 1.00 95.44 120 PHE A CA 1
ATOM 915 C C . PHE A 1 120 ? -3.759 -5.356 9.612 1.00 95.44 120 PHE A C 1
ATOM 917 O O . PHE A 1 120 ? -4.250 -6.042 10.511 1.00 95.44 120 PHE A O 1
ATOM 924 N N . LEU A 1 121 ? -3.160 -5.873 8.543 1.00 92.88 121 LEU A N 1
ATOM 925 C CA . LEU A 1 121 ? -2.934 -7.294 8.312 1.00 92.88 121 LEU A CA 1
ATOM 926 C C . LEU A 1 121 ? -1.433 -7.534 8.180 1.00 92.88 121 LEU A C 1
ATOM 928 O O . LEU A 1 121 ? -0.715 -6.719 7.603 1.00 92.88 121 LEU A O 1
ATOM 932 N N . SER A 1 122 ? -0.987 -8.678 8.679 1.00 90.75 122 SER A N 1
ATOM 933 C CA . SER A 1 122 ? 0.349 -9.218 8.441 1.00 90.75 122 SER A CA 1
ATOM 934 C C . SER A 1 122 ? 0.215 -10.676 8.006 1.00 90.75 122 SER A C 1
ATOM 936 O O . SER A 1 122 ? -0.898 -11.199 7.904 1.00 90.75 122 SER A O 1
ATOM 938 N N . HIS A 1 123 ? 1.340 -11.329 7.735 1.00 88.62 123 HIS A N 1
ATOM 939 C CA . HIS A 1 123 ? 1.363 -12.768 7.501 1.00 88.62 123 HIS A CA 1
ATOM 940 C C . HIS A 1 123 ? 0.745 -13.504 8.690 1.00 88.62 123 HIS A C 1
ATOM 942 O O . HIS A 1 123 ? 1.044 -13.182 9.841 1.00 88.62 123 HIS A O 1
ATOM 948 N N . ASP A 1 124 ? -0.090 -14.497 8.394 1.00 85.75 124 ASP A N 1
ATOM 949 C CA . ASP A 1 124 ? -0.625 -15.383 9.419 1.00 85.75 124 ASP A CA 1
ATOM 950 C C . ASP A 1 124 ? 0.524 -16.204 10.016 1.00 85.75 124 ASP A C 1
ATOM 952 O O . ASP A 1 124 ? 1.304 -16.832 9.292 1.00 85.75 124 ASP A O 1
ATOM 956 N N . ARG A 1 125 ? 0.682 -16.122 11.335 1.00 86.69 125 ARG A N 1
ATOM 957 C CA . ARG A 1 125 ? 1.812 -16.684 12.077 1.00 86.69 125 ARG A CA 1
ATOM 958 C C . ARG A 1 125 ? 1.287 -17.354 13.333 1.00 86.69 125 ARG A C 1
ATOM 960 O O . ARG A 1 125 ? 0.436 -16.805 14.029 1.00 86.69 125 ARG A O 1
ATOM 967 N N . ALA A 1 126 ? 1.828 -18.530 13.630 1.00 87.94 126 ALA A N 1
ATOM 968 C CA . ALA A 1 126 ? 1.537 -19.224 14.874 1.00 87.94 126 ALA A CA 1
ATOM 969 C C . ALA A 1 126 ? 2.051 -18.423 16.083 1.00 87.94 126 ALA A C 1
ATOM 971 O O . ALA A 1 126 ? 2.988 -17.631 15.967 1.00 87.94 126 ALA A O 1
ATOM 972 N N . ALA A 1 127 ? 1.440 -18.643 17.249 1.00 86.25 127 ALA A N 1
ATOM 973 C CA . ALA A 1 127 ? 1.764 -17.911 18.475 1.00 86.25 127 ALA A CA 1
ATOM 974 C C . ALA A 1 127 ? 3.213 -18.119 18.957 1.00 86.25 127 ALA A C 1
ATOM 976 O O . ALA A 1 127 ? 3.724 -17.309 19.719 1.00 86.25 127 ALA A O 1
ATOM 977 N N . ASP A 1 128 ? 3.866 -19.196 18.522 1.00 91.56 128 ASP A N 1
ATOM 978 C CA . ASP A 1 128 ? 5.254 -19.550 18.821 1.00 91.56 128 ASP A CA 1
ATOM 979 C C . ASP A 1 128 ? 6.250 -19.103 17.733 1.00 91.56 128 ASP A C 1
ATOM 981 O O . ASP A 1 128 ? 7.449 -19.364 17.846 1.00 91.56 128 ASP A O 1
ATOM 985 N N . HIS A 1 129 ? 5.788 -18.422 16.678 1.00 88.62 129 HIS A N 1
ATOM 986 C CA . HIS A 1 129 ? 6.663 -17.926 15.620 1.00 88.62 129 HIS A CA 1
ATOM 987 C C . HIS A 1 129 ? 7.634 -16.860 16.174 1.00 88.62 129 HIS A C 1
ATOM 989 O O . HIS A 1 129 ? 7.185 -15.962 16.888 1.00 88.62 129 HIS A O 1
ATOM 995 N N . PRO A 1 130 ? 8.933 -16.866 15.804 1.00 86.75 130 PRO A N 1
ATOM 996 C CA . PRO A 1 130 ? 9.927 -15.917 16.322 1.00 86.75 130 PRO A CA 1
ATOM 997 C C . PRO A 1 130 ? 9.498 -14.445 16.235 1.00 86.75 130 PRO A C 1
ATOM 999 O O . PRO A 1 130 ? 9.560 -13.737 17.229 1.00 86.75 130 PRO A O 1
ATOM 1002 N N . ASP A 1 131 ? 8.963 -14.010 15.090 1.00 80.50 131 ASP A N 1
ATOM 1003 C CA . ASP A 1 131 ? 8.458 -12.637 14.902 1.00 80.50 131 ASP A CA 1
ATOM 1004 C C . ASP A 1 131 ? 7.192 -12.275 15.716 1.00 80.50 131 ASP A C 1
ATOM 1006 O O . ASP A 1 131 ? 6.719 -11.147 15.607 1.00 80.50 131 ASP A O 1
ATOM 1010 N N . VAL A 1 132 ? 6.586 -13.223 16.441 1.00 81.88 132 VAL A N 1
ATOM 1011 C CA . VAL A 1 132 ? 5.408 -13.002 17.307 1.00 81.88 132 VAL A CA 1
ATOM 1012 C C . VAL A 1 132 ? 5.809 -12.922 18.783 1.00 81.88 132 VAL A C 1
ATOM 1014 O O . VAL A 1 132 ? 5.147 -12.238 19.556 1.00 81.88 132 VAL A O 1
ATOM 1017 N N . VAL A 1 133 ? 6.885 -13.610 19.182 1.00 83.94 133 VAL A N 1
ATOM 1018 C CA . VAL A 1 133 ? 7.358 -13.670 20.580 1.00 83.94 133 VAL A CA 1
ATOM 1019 C C . VAL A 1 133 ? 8.539 -12.740 20.888 1.00 83.94 133 VAL A C 1
ATOM 1021 O O . VAL A 1 133 ? 8.930 -12.648 22.052 1.00 83.94 133 VAL A O 1
ATOM 1024 N N . ALA A 1 134 ? 9.142 -12.130 19.861 1.00 69.00 134 ALA A N 1
ATOM 1025 C CA . ALA A 1 134 ? 10.327 -11.270 19.965 1.00 69.00 134 ALA A CA 1
ATOM 1026 C C . ALA A 1 134 ? 10.062 -9.897 20.604 1.00 69.00 134 ALA A C 1
ATOM 1028 O O . ALA A 1 134 ? 8.930 -9.378 20.491 1.00 69.00 134 ALA A O 1
#

Sequence (134 aa):
MNLFQAEGVKDYEAAAAQIPVIDFGPCFAGERGALERTAGIARDACEHVGFFYALNHGVPEERIEGAFAASRRFHALPLGEKLKLKLNENNIGYMPINASVQGASTVHKATRPNQNESFFLSHDRAADHPDVVA

Nearest PDB structures (foldseek):
  6jyv-assembly2_B  TM=7.632E-01  e=1.203E-04  Pseudomonas aeruginosa PAO1
  5c3q-assembly4_D  TM=8.256E-01  e=1.949E-03  Neurospora crassa
  5c3p-assembly4_D  TM=9.113E-01  e=2.756E-02  Neurospora crassa
  5c3p-assembly1_A  TM=6.900E-01  e=4.713E-03  Neurospora crassa
  5c3s-assembly3_C  TM=6.694E-01  e=4.403E-03  Neurospora crassa

Radius of gyration: 20.18 Å; Cα contacts (8 Å, |Δi|>4): 125; chains: 1; bounding box: 38×49×43 Å

Mean predicted aligned error: 5.88 Å

Secondary structure (DSSP, 8-state):
--HHHHSS-S-HHHHHTTSPEEE-HHHHTT-TTHHHHHHHHHHHIIIIIS--EEES-S--HHHHHHHHHHHHHHHTS-HHHHHTTB--TTS-EEE-TT-------SS----S--S--EEE------TTSHHHH-

Solvent-accessible surface area (backbone atoms only — not comparable to full-atom values): 8294 Å² total; per-residue (Å²): 130,63,61,65,73,76,70,40,82,87,52,63,66,69,54,53,71,65,47,48,76,45,69,35,43,49,43,80,69,66,43,88,67,30,54,63,53,47,50,51,52,52,47,49,30,54,77,74,64,66,47,69,45,79,35,62,73,80,72,57,65,70,58,55,54,48,49,54,52,50,51,53,57,55,71,70,45,57,67,73,64,48,54,75,42,42,51,46,99,84,63,37,29,32,42,58,65,56,74,48,62,64,78,84,54,92,86,53,83,60,86,62,49,44,93,49,64,50,74,39,80,72,82,92,70,60,83,82,35,67,94,66,69,110